Protein AF-V4JCE9-F1 (afdb_monomer_lite)

Foldseek 3Di:
DDPDAAEEEEEFACVVVVVRVVVVVVVVVVCVVVSHHHPYYHYDPALLCSLVSCVVPLPPPRHQAYEYTHEQEDDPDCVSVVSLVVSVVSQVVSCVVSVHYYDDHYHYD

Sequence (109 aa):
MPEQPVRLALVVAEFNYDITRLMEEKALSHAKFLDVEVPVVFHVPGFYDAPFGVAQVIRLDFIDAVAVIGAVIQGQTKHDELVANQAARALVDLSLQYGKPVTLGIIGP

pLDDT: mean 95.56, std 7.55, range [52.28, 98.81]

Structure (mmCIF, N/CA/C/O backbone):
data_AF-V4JCE9-F1
#
_entry.id   AF-V4JCE9-F1
#
loop_
_atom_site.group_PDB
_atom_site.id
_atom_site.type_symbol
_atom_site.label_atom_id
_atom_site.label_alt_id
_atom_site.label_comp_id
_atom_site.label_asym_id
_atom_si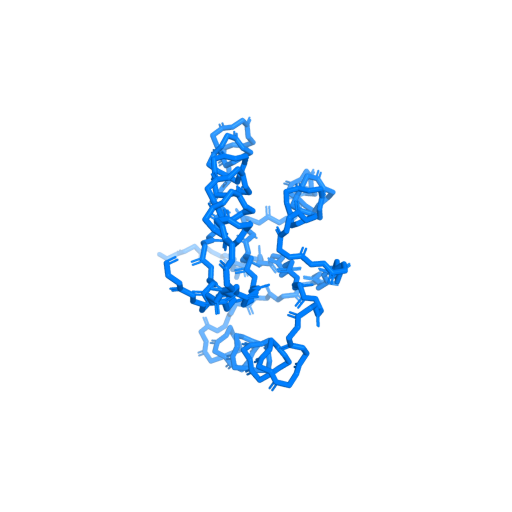te.label_entity_id
_atom_site.label_seq_id
_atom_site.pdbx_PDB_ins_code
_atom_site.Cartn_x
_atom_site.Cartn_y
_atom_site.Cartn_z
_atom_site.occupancy
_atom_site.B_iso_or_equiv
_atom_site.auth_seq_id
_atom_site.auth_comp_id
_atom_site.auth_asym_id
_atom_site.auth_atom_id
_atom_site.pdbx_PDB_model_num
ATOM 1 N N . MET A 1 1 ? -11.326 -7.671 21.956 1.00 52.28 1 MET A N 1
ATOM 2 C CA . MET A 1 1 ? -11.377 -7.616 20.478 1.00 52.28 1 MET A CA 1
ATOM 3 C C . MET A 1 1 ? -12.338 -6.497 20.115 1.00 52.28 1 MET A C 1
ATOM 5 O O . MET A 1 1 ? -13.227 -6.273 20.933 1.00 52.28 1 MET A O 1
ATOM 9 N N . PRO A 1 2 ? -12.119 -5.732 19.031 1.00 55.69 2 PRO A N 1
ATOM 10 C CA . PRO A 1 2 ? -13.011 -4.622 18.700 1.00 55.69 2 PRO A CA 1
ATOM 11 C C . PRO A 1 2 ? -14.455 -5.127 18.576 1.00 55.69 2 PRO A C 1
ATOM 13 O O . PRO A 1 2 ? -14.685 -6.237 18.104 1.00 55.69 2 PRO A O 1
ATOM 16 N N . GLU A 1 3 ? -15.414 -4.335 19.058 1.00 68.19 3 GLU A N 1
ATOM 17 C CA . GLU A 1 3 ? -16.847 -4.675 19.034 1.00 68.19 3 GLU A CA 1
ATOM 18 C C . GLU A 1 3 ? -17.451 -4.606 17.618 1.00 68.19 3 GLU A C 1
ATOM 20 O O . GLU A 1 3 ? -18.589 -5.020 17.413 1.00 68.19 3 GLU A O 1
ATOM 25 N N . GLN A 1 4 ? -16.694 -4.092 16.640 1.00 74.94 4 GLN A N 1
ATOM 26 C CA . GLN A 1 4 ? -17.080 -3.951 15.235 1.00 74.94 4 GLN A CA 1
ATOM 27 C C . GLN A 1 4 ? -15.965 -4.478 14.315 1.00 74.94 4 GLN A C 1
ATOM 29 O O . GLN A 1 4 ? -14.787 -4.383 14.684 1.00 74.94 4 GLN A O 1
ATOM 34 N N . PRO A 1 5 ? -16.316 -5.036 13.139 1.00 85.31 5 PRO A N 1
ATOM 35 C CA . PRO A 1 5 ? -15.335 -5.499 12.165 1.00 85.31 5 PRO A CA 1
ATOM 36 C C . PRO A 1 5 ? -14.482 -4.329 11.665 1.00 85.31 5 PRO A C 1
ATOM 38 O O . PRO A 1 5 ? -14.989 -3.239 11.403 1.00 85.31 5 PRO A O 1
ATOM 41 N N . VAL A 1 6 ? -13.176 -4.569 11.541 1.00 95.38 6 VAL A N 1
ATOM 42 C CA . VAL A 1 6 ? -12.218 -3.584 11.018 1.00 95.38 6 VAL A CA 1
ATOM 43 C C . VAL A 1 6 ? -12.527 -3.306 9.548 1.00 95.38 6 VAL A C 1
ATOM 45 O O . VAL A 1 6 ? -12.750 -4.241 8.776 1.00 95.38 6 VAL A O 1
ATOM 48 N N . ARG A 1 7 ? -12.485 -2.034 9.148 1.00 97.50 7 ARG A N 1
ATOM 49 C CA . ARG A 1 7 ? -12.687 -1.573 7.770 1.00 97.50 7 ARG A CA 1
ATOM 50 C C . ARG A 1 7 ? -11.385 -1.092 7.151 1.00 97.50 7 ARG A C 1
ATOM 52 O O . ARG A 1 7 ? -10.843 -0.044 7.506 1.00 97.50 7 ARG A O 1
ATOM 59 N N . LEU A 1 8 ? -10.903 -1.853 6.181 1.00 97.94 8 LEU A N 1
ATOM 60 C CA . LEU A 1 8 ? -9.665 -1.606 5.459 1.00 97.94 8 LEU A CA 1
ATOM 61 C C . LEU A 1 8 ? -9.965 -1.006 4.078 1.00 97.94 8 LEU A C 1
ATOM 63 O O . LEU A 1 8 ? -10.760 -1.555 3.322 1.00 97.94 8 LEU A O 1
ATOM 67 N N . ALA A 1 9 ? -9.298 0.079 3.698 1.00 98.69 9 ALA A N 1
ATOM 68 C CA . ALA A 1 9 ? -9.238 0.480 2.291 1.00 98.69 9 ALA A CA 1
ATOM 69 C C . ALA A 1 9 ? -8.023 -0.165 1.615 1.00 98.69 9 ALA A C 1
ATOM 71 O O . ALA A 1 9 ? -6.951 -0.231 2.214 1.00 98.69 9 ALA A O 1
ATOM 72 N N . LEU A 1 10 ? -8.154 -0.597 0.363 1.00 98.75 10 LEU A N 1
ATOM 73 C CA . LEU A 1 10 ? -7.021 -1.017 -0.464 1.00 98.75 10 LEU A CA 1
ATOM 74 C C . LEU A 1 10 ? -6.641 0.100 -1.437 1.00 98.75 10 LEU A C 1
ATOM 76 O O . LEU A 1 10 ? -7.512 0.696 -2.065 1.00 98.75 10 LEU A O 1
ATOM 80 N N . VAL A 1 11 ? -5.342 0.348 -1.595 1.00 98.81 11 VAL A N 1
ATOM 81 C CA . VAL A 1 11 ? -4.791 1.182 -2.672 1.00 98.81 11 VAL A CA 1
ATOM 82 C C . VAL A 1 11 ? -3.864 0.312 -3.504 1.00 98.81 11 VAL A C 1
ATOM 84 O O . VAL A 1 11 ? -2.844 -0.147 -2.996 1.00 98.81 11 VAL A O 1
ATOM 87 N N . VAL A 1 12 ? -4.221 0.060 -4.761 1.00 98.69 12 VAL A N 1
ATOM 88 C CA . VAL A 1 12 ? -3.548 -0.936 -5.607 1.00 98.69 12 VAL A CA 1
ATOM 89 C C . VAL A 1 12 ? -2.882 -0.250 -6.791 1.00 98.69 12 VAL A C 1
ATOM 91 O O . VAL A 1 12 ? -3.546 0.398 -7.595 1.00 98.69 12 VAL A O 1
ATOM 94 N N . ALA A 1 13 ? -1.566 -0.395 -6.906 1.00 98.38 13 ALA A N 1
ATOM 95 C CA . ALA A 1 13 ? -0.822 0.040 -8.079 1.00 98.38 13 ALA A CA 1
ATOM 96 C C . ALA A 1 13 ? -1.012 -0.941 -9.247 1.00 98.38 13 ALA A C 1
ATOM 98 O O . ALA A 1 13 ? -0.816 -2.146 -9.090 1.00 98.38 13 ALA A O 1
ATOM 99 N N . GLU A 1 14 ? -1.344 -0.430 -10.431 1.00 97.75 14 GLU A N 1
ATOM 100 C CA . GLU A 1 14 ? -1.579 -1.248 -11.629 1.00 97.75 14 GLU A CA 1
ATOM 101 C C . GLU A 1 14 ? -0.296 -1.573 -12.405 1.00 97.75 14 GLU A C 1
ATOM 103 O O . GLU A 1 14 ? -0.246 -2.567 -13.129 1.00 97.75 14 GLU A O 1
ATOM 108 N N . PHE A 1 15 ? 0.770 -0.779 -12.255 1.00 97.25 15 PHE A N 1
ATOM 109 C CA . PHE A 1 15 ? 2.065 -1.096 -12.855 1.00 97.25 15 PHE A CA 1
ATOM 110 C C . PHE A 1 15 ? 2.582 -2.445 -12.329 1.00 97.25 15 PHE A C 1
ATOM 112 O O . PHE A 1 15 ? 2.592 -2.678 -11.121 1.00 97.25 15 PHE A O 1
ATOM 119 N N . ASN A 1 16 ? 3.036 -3.315 -13.240 1.00 96.44 16 ASN A N 1
ATOM 120 C CA . ASN A 1 16 ? 3.252 -4.752 -13.005 1.00 96.44 16 ASN A CA 1
ATOM 121 C C . ASN A 1 16 ? 1.955 -5.535 -12.704 1.00 96.44 16 ASN A C 1
ATOM 123 O O . ASN A 1 16 ? 1.934 -6.389 -11.818 1.00 96.44 16 ASN A O 1
ATOM 127 N N . TYR A 1 17 ? 0.895 -5.261 -13.470 1.00 96.81 17 TYR A N 1
ATOM 128 C CA . TYR A 1 17 ? -0.464 -5.789 -13.286 1.00 96.81 17 TYR A CA 1
ATOM 129 C C . TYR A 1 17 ? -0.549 -7.299 -13.028 1.00 96.81 17 TYR A C 1
ATOM 131 O O . TYR A 1 17 ? -1.254 -7.726 -12.116 1.00 96.81 17 TYR A O 1
ATOM 139 N N . ASP A 1 18 ? 0.201 -8.114 -13.776 1.00 97.12 18 ASP A N 1
ATOM 140 C CA . ASP A 1 18 ? 0.192 -9.575 -13.610 1.00 97.12 18 ASP A CA 1
ATOM 141 C C . ASP A 1 18 ? 0.612 -10.013 -12.194 1.00 97.12 18 ASP A C 1
ATOM 143 O O . ASP A 1 18 ? 0.184 -11.058 -11.708 1.00 97.12 18 ASP A O 1
ATOM 147 N N . ILE A 1 19 ? 1.422 -9.199 -11.510 1.00 96.94 19 ILE A N 1
ATOM 148 C CA . ILE A 1 19 ? 1.830 -9.404 -10.118 1.00 96.94 19 ILE A CA 1
ATOM 149 C C . ILE A 1 19 ? 0.812 -8.758 -9.177 1.00 96.94 19 ILE A C 1
ATOM 151 O O . ILE A 1 19 ? 0.312 -9.412 -8.260 1.00 96.94 19 ILE A O 1
ATOM 155 N N . THR A 1 20 ? 0.496 -7.478 -9.383 1.00 97.56 20 THR A N 1
ATOM 156 C CA . THR A 1 20 ? -0.297 -6.702 -8.418 1.00 97.56 20 THR A CA 1
ATOM 157 C C . THR A 1 20 ? -1.746 -7.163 -8.339 1.00 97.56 20 THR A C 1
ATOM 159 O O . THR A 1 20 ? -2.304 -7.190 -7.244 1.00 97.56 20 THR A O 1
ATOM 162 N N . ARG A 1 21 ? -2.324 -7.658 -9.440 1.00 97.81 21 ARG A N 1
ATOM 163 C CA . ARG A 1 21 ? -3.643 -8.302 -9.442 1.00 97.81 21 ARG A CA 1
ATOM 164 C C . ARG A 1 21 ? -3.678 -9.538 -8.540 1.00 97.81 21 ARG A C 1
ATOM 166 O O . ARG A 1 21 ? -4.608 -9.698 -7.755 1.00 97.81 21 ARG A O 1
ATOM 173 N N . LEU A 1 22 ? -2.668 -10.407 -8.616 1.00 98.12 22 LEU A N 1
ATOM 174 C CA . LEU A 1 22 ? -2.598 -11.601 -7.763 1.00 98.12 22 LEU A CA 1
ATOM 175 C C . LEU A 1 22 ? -2.436 -11.223 -6.284 1.00 98.12 22 LEU A C 1
ATOM 177 O O . LEU A 1 22 ? -2.998 -11.878 -5.403 1.00 98.12 22 LEU A O 1
ATOM 181 N N . MET A 1 23 ? -1.688 -10.152 -6.003 1.00 98.19 23 MET A N 1
ATOM 182 C CA . MET A 1 23 ? -1.560 -9.606 -4.652 1.00 98.19 23 MET A CA 1
ATOM 183 C C . MET A 1 23 ? -2.891 -9.049 -4.134 1.00 98.19 23 MET A C 1
ATOM 185 O O . MET A 1 23 ? -3.251 -9.329 -2.992 1.00 98.19 23 MET A O 1
ATOM 189 N N . GLU A 1 24 ? -3.633 -8.308 -4.962 1.00 98.31 24 GLU A N 1
ATOM 190 C CA . GLU A 1 24 ? -4.972 -7.798 -4.644 1.00 98.31 24 GLU A CA 1
ATOM 191 C C . GLU A 1 24 ? -5.941 -8.946 -4.330 1.00 98.31 24 GLU A C 1
ATOM 193 O O . GLU A 1 24 ? -6.543 -8.970 -3.255 1.00 98.31 24 GLU A O 1
ATOM 198 N N . GLU A 1 25 ? -6.034 -9.948 -5.211 1.00 98.44 25 GLU A N 1
ATOM 199 C CA . GLU A 1 25 ? -6.882 -11.131 -5.012 1.00 98.44 25 GLU A CA 1
ATOM 200 C C . GLU A 1 25 ? -6.536 -11.851 -3.696 1.00 98.44 25 GLU A C 1
ATOM 202 O O . GLU A 1 25 ? -7.424 -12.240 -2.924 1.00 98.44 25 GLU A O 1
ATOM 207 N N . LYS A 1 26 ? -5.239 -11.983 -3.386 1.00 98.19 26 LYS A N 1
ATOM 208 C CA . LYS A 1 26 ? -4.781 -12.597 -2.137 1.00 98.19 26 LYS A CA 1
ATOM 209 C C . LYS A 1 26 ? -5.130 -11.754 -0.912 1.00 98.19 26 LYS A C 1
ATOM 211 O O . LYS A 1 26 ? -5.562 -12.324 0.092 1.00 98.19 26 LYS A O 1
ATOM 216 N N . ALA A 1 27 ? -4.960 -10.435 -0.983 1.00 98.00 27 ALA A N 1
ATOM 217 C CA . ALA A 1 27 ? -5.290 -9.515 0.100 1.00 98.00 27 ALA A CA 1
ATOM 218 C C . ALA A 1 27 ? -6.791 -9.541 0.414 1.00 98.00 27 ALA A C 1
ATOM 220 O O . ALA A 1 27 ? -7.163 -9.716 1.573 1.00 98.00 27 ALA A O 1
ATOM 221 N N . LEU A 1 28 ? -7.648 -9.482 -0.610 1.00 98.38 28 LEU A N 1
ATOM 222 C CA . LEU A 1 28 ? -9.104 -9.583 -0.462 1.00 98.38 28 LEU A CA 1
ATOM 223 C C . LEU A 1 28 ? -9.522 -10.937 0.129 1.00 98.38 28 LEU A C 1
ATOM 225 O O . LEU A 1 28 ? -10.325 -10.997 1.062 1.00 98.38 28 LEU A O 1
ATOM 229 N N . SER A 1 29 ? -8.941 -12.037 -0.364 1.00 98.19 29 SER A N 1
ATOM 230 C CA . SER A 1 29 ? -9.204 -13.371 0.184 1.00 98.19 29 SER A CA 1
ATOM 231 C C . SER A 1 29 ? -8.771 -13.493 1.646 1.00 98.19 29 SER A C 1
ATOM 233 O O . SER A 1 29 ? -9.440 -14.187 2.414 1.00 98.19 29 SER A O 1
ATOM 235 N N . HIS A 1 30 ? -7.655 -12.871 2.033 1.00 97.12 30 HIS A N 1
ATOM 236 C CA . HIS A 1 30 ? -7.157 -12.926 3.403 1.00 97.12 30 HIS A CA 1
ATOM 237 C C . HIS A 1 30 ? -7.969 -12.031 4.345 1.00 97.12 30 HIS A C 1
ATOM 239 O O . HIS A 1 30 ? -8.302 -12.472 5.441 1.00 97.12 30 HIS A O 1
ATOM 245 N N . ALA A 1 31 ? -8.366 -10.834 3.903 1.00 96.38 31 ALA A N 1
ATOM 246 C CA . ALA A 1 31 ? -9.272 -9.960 4.647 1.00 96.38 31 ALA A CA 1
ATOM 247 C C . ALA A 1 31 ? -10.592 -10.677 4.963 1.00 96.38 31 ALA A C 1
ATOM 249 O O . ALA A 1 31 ? -11.003 -10.732 6.118 1.00 96.38 31 ALA A O 1
ATOM 250 N N . LYS A 1 32 ? -11.181 -11.351 3.965 1.00 95.94 32 LYS A N 1
ATOM 251 C CA . LYS A 1 32 ? -12.384 -12.173 4.157 1.00 95.94 32 LYS A CA 1
ATOM 252 C C . LYS A 1 32 ? -12.178 -13.305 5.169 1.00 95.94 32 LYS A C 1
ATOM 254 O O . LYS A 1 32 ? -13.069 -13.585 5.959 1.00 95.94 32 LYS A O 1
ATOM 259 N N . PHE A 1 33 ? -11.024 -13.973 5.140 1.00 96.62 33 PHE A N 1
ATOM 260 C CA . PHE A 1 33 ? -10.697 -15.035 6.100 1.00 96.62 33 PHE A CA 1
ATOM 261 C C . PHE A 1 33 ? -10.599 -14.516 7.545 1.00 96.62 33 PHE A C 1
ATOM 263 O O . PHE A 1 33 ? -10.911 -15.253 8.475 1.00 96.62 33 PHE A O 1
ATOM 270 N N . LEU A 1 34 ? -10.183 -13.260 7.723 1.00 95.31 34 LEU A N 1
ATOM 271 C CA . LEU A 1 34 ? -10.050 -12.598 9.022 1.00 95.31 34 LEU A CA 1
ATOM 272 C C . LEU A 1 34 ? -11.303 -11.820 9.461 1.00 95.31 34 LEU A C 1
ATOM 274 O O . LEU A 1 34 ? -11.243 -11.153 10.490 1.00 95.31 34 LEU A O 1
ATOM 278 N N . ASP A 1 35 ? -12.402 -11.888 8.704 1.00 94.50 35 ASP A N 1
ATOM 279 C CA . ASP A 1 35 ? -13.630 -11.112 8.950 1.00 94.50 35 ASP A CA 1
ATOM 280 C C . ASP A 1 35 ? -13.397 -9.581 8.959 1.00 94.50 35 ASP A C 1
ATOM 282 O O . ASP A 1 35 ? -13.978 -8.828 9.737 1.00 94.50 35 ASP A O 1
ATOM 286 N N . VAL A 1 36 ? -12.494 -9.118 8.084 1.00 96.12 36 VAL A N 1
ATOM 287 C CA . VAL A 1 36 ? -12.194 -7.698 7.838 1.00 96.12 36 VAL A CA 1
ATOM 288 C C . VAL A 1 36 ? -12.976 -7.223 6.614 1.00 96.12 36 VAL A C 1
ATOM 290 O O . VAL A 1 36 ? -12.934 -7.851 5.552 1.00 96.12 36 VAL A O 1
ATOM 293 N N . GLU A 1 37 ? -13.656 -6.086 6.734 1.00 97.31 37 GLU A N 1
ATOM 294 C CA . GLU A 1 37 ? -14.385 -5.461 5.631 1.00 97.31 37 GLU A CA 1
ATOM 295 C C . GLU A 1 37 ? -13.431 -4.661 4.736 1.00 97.31 37 GLU A C 1
ATOM 297 O O . GLU A 1 37 ? -12.591 -3.903 5.219 1.00 97.31 37 GLU A O 1
ATOM 302 N N . VAL A 1 38 ? -13.606 -4.772 3.416 1.00 98.12 38 VAL A N 1
ATOM 303 C CA . VAL A 1 38 ? -12.910 -3.935 2.427 1.00 98.12 38 VAL A CA 1
ATOM 304 C C . VAL A 1 38 ? -13.938 -3.140 1.617 1.00 98.12 38 VAL A C 1
ATOM 306 O O . VAL A 1 38 ? -14.323 -3.564 0.527 1.00 98.12 38 VAL A O 1
ATOM 309 N N . PRO A 1 39 ? -14.447 -2.008 2.136 1.00 97.88 39 PRO A N 1
ATOM 310 C CA . PRO A 1 39 ? -15.479 -1.229 1.449 1.00 97.88 39 PRO A CA 1
ATOM 311 C C . PRO A 1 39 ? -14.945 -0.409 0.265 1.00 97.88 39 PRO A C 1
ATOM 313 O O . PRO A 1 39 ? -15.736 0.052 -0.556 1.00 97.88 39 PRO A O 1
ATOM 316 N N . VAL A 1 40 ? -13.627 -0.190 0.181 1.00 98.44 40 VAL A N 1
ATOM 317 C CA . VAL A 1 40 ? -12.997 0.628 -0.864 1.00 98.44 40 VAL A CA 1
ATOM 318 C C . VAL A 1 40 ? -11.750 -0.066 -1.395 1.00 98.44 40 VAL A C 1
ATOM 320 O O . VAL A 1 40 ? -10.846 -0.397 -0.630 1.00 98.44 40 VAL A O 1
ATOM 323 N N . VAL A 1 41 ? -11.684 -0.211 -2.717 1.00 98.62 41 VAL A N 1
ATOM 324 C CA . VAL A 1 41 ? -10.461 -0.524 -3.460 1.00 98.62 41 VAL A CA 1
ATOM 325 C C . VAL A 1 41 ? -10.222 0.628 -4.431 1.00 98.62 41 VAL A C 1
ATOM 327 O O . VAL A 1 41 ? -11.105 0.968 -5.215 1.00 98.62 41 VAL A O 1
ATOM 330 N N . PHE A 1 42 ? -9.061 1.268 -4.331 1.00 98.69 42 PHE A N 1
ATOM 331 C CA . PHE A 1 42 ? -8.684 2.430 -5.126 1.00 98.69 42 PHE A CA 1
ATOM 332 C C . PHE A 1 42 ? -7.459 2.090 -5.975 1.00 98.69 42 PHE A C 1
ATOM 334 O O . PHE A 1 42 ? -6.358 1.915 -5.450 1.00 98.69 42 PHE A O 1
ATOM 341 N N . HIS A 1 43 ? -7.633 2.015 -7.290 1.00 98.69 43 HIS A N 1
ATOM 342 C CA . HIS A 1 43 ? -6.542 1.732 -8.221 1.00 98.69 43 HIS A CA 1
ATOM 343 C C . HIS A 1 43 ? -5.783 3.008 -8.597 1.00 98.69 43 HIS A C 1
ATOM 345 O O . HIS A 1 43 ? -6.375 4.071 -8.793 1.00 98.69 43 HIS A O 1
ATOM 351 N N . VAL A 1 44 ? -4.458 2.902 -8.685 1.00 98.62 44 VAL A N 1
ATOM 352 C CA . VAL A 1 44 ? -3.557 3.971 -9.135 1.00 98.62 44 VAL A CA 1
ATOM 35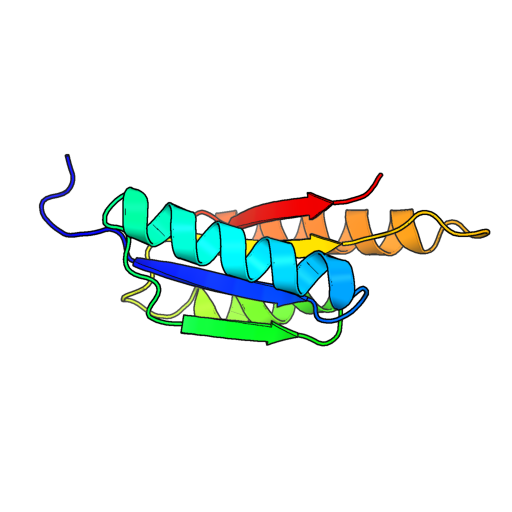3 C C . VAL A 1 44 ? -2.620 3.447 -10.229 1.00 98.62 44 VAL A C 1
ATOM 355 O O . VAL A 1 44 ? -2.291 2.260 -10.212 1.00 98.62 44 VAL A O 1
ATOM 358 N N . PRO A 1 45 ? -2.123 4.297 -11.149 1.00 98.25 45 PRO A N 1
ATOM 359 C CA . PRO A 1 45 ? -1.295 3.830 -12.263 1.00 98.25 45 PRO A CA 1
ATOM 360 C C . PRO A 1 45 ? -0.023 3.094 -11.822 1.00 98.25 45 PRO A C 1
ATOM 362 O O . PRO A 1 45 ? 0.332 2.074 -12.408 1.00 98.25 45 PRO A O 1
ATOM 365 N N . GLY A 1 46 ? 0.661 3.565 -10.774 1.00 97.06 46 GLY A N 1
ATOM 366 C CA . GLY A 1 46 ? 1.866 2.924 -10.247 1.00 97.06 46 GLY A CA 1
ATOM 367 C C . GLY A 1 46 ? 2.119 3.203 -8.767 1.00 97.06 46 GLY A C 1
ATOM 368 O O . GLY A 1 46 ? 1.424 3.988 -8.128 1.00 97.06 46 GLY A O 1
ATOM 369 N N . PHE A 1 47 ? 3.151 2.564 -8.203 1.00 97.38 47 PHE A N 1
ATOM 370 C CA . PHE A 1 47 ? 3.453 2.682 -6.770 1.00 97.38 47 PHE A CA 1
ATOM 371 C C . PHE A 1 47 ? 3.816 4.115 -6.346 1.00 97.38 47 PHE A C 1
ATOM 373 O O . PHE A 1 47 ? 3.509 4.524 -5.228 1.00 97.38 47 PHE A O 1
ATOM 380 N N . TYR A 1 48 ? 4.400 4.905 -7.252 1.00 97.38 48 TYR A N 1
ATOM 381 C CA . TYR A 1 48 ? 4.684 6.321 -7.003 1.00 97.38 48 TYR A CA 1
ATOM 382 C C . TYR A 1 48 ? 3.416 7.146 -6.724 1.00 97.38 48 TYR A C 1
ATOM 384 O O . TYR A 1 48 ? 3.462 8.099 -5.951 1.00 97.38 48 TYR A O 1
ATOM 392 N N . ASP A 1 49 ? 2.278 6.745 -7.297 1.00 98.31 49 ASP A N 1
ATOM 393 C CA . ASP A 1 49 ? 0.977 7.404 -7.138 1.00 98.31 49 ASP A CA 1
ATOM 394 C C . ASP A 1 49 ? 0.197 6.892 -5.912 1.00 98.31 49 ASP A C 1
ATOM 396 O O . ASP A 1 49 ? -0.832 7.461 -5.538 1.00 98.31 49 ASP A O 1
ATOM 400 N N . ALA A 1 50 ? 0.675 5.838 -5.240 1.00 98.50 50 ALA A N 1
ATOM 401 C CA . ALA A 1 50 ? -0.003 5.262 -4.080 1.00 98.50 50 ALA A CA 1
ATOM 402 C C . ALA A 1 50 ? -0.239 6.267 -2.934 1.00 98.50 50 ALA A C 1
ATOM 404 O O . ALA A 1 50 ? -1.345 6.263 -2.390 1.00 98.50 50 ALA A O 1
ATOM 405 N N . PRO A 1 51 ? 0.696 7.180 -2.585 1.00 98.62 51 PRO A N 1
ATOM 406 C CA . PRO A 1 51 ? 0.430 8.216 -1.587 1.00 98.62 51 PRO A CA 1
ATOM 407 C C . PRO A 1 51 ? -0.782 9.092 -1.930 1.00 98.62 51 PRO A C 1
ATOM 409 O O . PRO A 1 51 ? -1.554 9.442 -1.039 1.00 98.62 51 PRO A O 1
ATOM 412 N N . PHE A 1 52 ? -1.005 9.403 -3.213 1.00 98.56 52 PHE A N 1
ATOM 413 C CA . PHE A 1 52 ? -2.198 10.137 -3.635 1.00 98.56 52 PHE A CA 1
ATOM 414 C C . PHE A 1 52 ? -3.470 9.325 -3.367 1.00 98.56 52 PHE A C 1
ATOM 416 O O . PHE A 1 52 ? -4.398 9.848 -2.749 1.00 98.56 52 PHE A O 1
ATOM 423 N N . GLY A 1 53 ? -3.494 8.049 -3.769 1.00 98.62 53 GLY A N 1
ATOM 424 C CA . GLY A 1 53 ? -4.622 7.148 -3.509 1.00 98.62 53 GLY A CA 1
ATOM 425 C C . GLY A 1 53 ? -4.922 7.013 -2.013 1.00 98.62 53 GLY A C 1
ATOM 426 O O . GLY A 1 53 ? -6.067 7.175 -1.590 1.00 98.62 53 GLY A O 1
ATOM 427 N N . VAL A 1 54 ? -3.882 6.833 -1.188 1.00 98.81 54 VAL A N 1
ATOM 428 C CA . VAL A 1 54 ? -4.006 6.786 0.278 1.00 98.81 54 VAL A CA 1
ATOM 429 C C . VAL A 1 54 ? -4.604 8.079 0.815 1.00 98.81 54 VAL A C 1
ATOM 431 O O . VAL A 1 54 ? -5.556 8.025 1.589 1.00 98.81 54 VAL A O 1
ATOM 434 N N . ALA A 1 55 ? -4.121 9.241 0.371 1.00 98.56 55 ALA A N 1
ATOM 435 C CA . ALA A 1 55 ? -4.637 10.534 0.812 1.00 98.56 55 ALA A CA 1
ATOM 436 C C . ALA A 1 55 ? -6.127 10.744 0.476 1.00 98.56 55 ALA A C 1
ATOM 438 O O . ALA A 1 55 ? -6.793 11.515 1.176 1.00 98.56 55 ALA A O 1
ATOM 439 N N . GLN A 1 56 ? -6.662 10.081 -0.559 1.00 98.44 56 GLN A N 1
ATOM 440 C CA . GLN A 1 56 ? -8.095 10.111 -0.876 1.00 98.44 56 GLN A CA 1
ATOM 441 C C . GLN A 1 56 ? -8.920 9.232 0.068 1.00 98.44 56 GLN A C 1
ATOM 443 O O . GLN A 1 56 ? -9.976 9.666 0.521 1.00 98.44 56 GLN A O 1
ATOM 448 N N . VAL A 1 57 ? -8.448 8.024 0.390 1.00 98.56 57 VAL A N 1
ATOM 449 C CA . VAL A 1 57 ? -9.247 7.039 1.144 1.00 98.56 57 VAL A CA 1
ATOM 450 C C . VAL A 1 57 ? -9.073 7.131 2.662 1.00 98.56 57 VAL A C 1
ATOM 452 O O . VAL A 1 57 ? -10.022 6.884 3.399 1.00 98.56 57 VAL A O 1
ATOM 455 N N . ILE A 1 58 ? -7.902 7.544 3.160 1.00 98.44 58 ILE A N 1
ATOM 456 C CA . ILE A 1 58 ? -7.590 7.561 4.603 1.00 98.44 58 ILE A CA 1
ATOM 457 C C . ILE A 1 58 ? -8.436 8.572 5.397 1.00 98.44 58 ILE A C 1
ATOM 459 O O . ILE A 1 58 ? -8.717 8.377 6.582 1.00 98.44 58 ILE A O 1
ATOM 463 N N . ARG A 1 59 ? -8.890 9.643 4.732 1.00 97.44 59 ARG A N 1
ATOM 464 C CA . ARG A 1 59 ? -9.752 10.686 5.313 1.00 97.44 59 ARG A CA 1
ATOM 465 C C . ARG A 1 59 ? -11.202 10.248 5.512 1.00 97.44 59 ARG A C 1
ATOM 467 O O . ARG A 1 59 ? -11.964 10.995 6.107 1.00 97.44 59 ARG A O 1
ATOM 474 N N . LEU A 1 60 ? -11.601 9.100 4.965 1.00 97.81 60 LEU A N 1
ATOM 475 C CA . LEU A 1 60 ? -12.957 8.589 5.123 1.00 97.81 60 LEU A CA 1
ATOM 476 C C . LEU A 1 60 ? -13.136 8.109 6.566 1.00 97.81 60 LEU A C 1
ATOM 478 O O . LEU A 1 60 ? -12.372 7.270 7.045 1.00 97.81 60 LEU A O 1
ATOM 482 N N . ASP A 1 61 ? -14.142 8.638 7.259 1.00 95.69 61 ASP A N 1
ATOM 483 C CA . ASP A 1 61 ? -14.344 8.399 8.696 1.00 95.69 61 ASP A CA 1
ATOM 484 C C . ASP A 1 61 ? -14.583 6.923 9.034 1.00 95.69 61 AS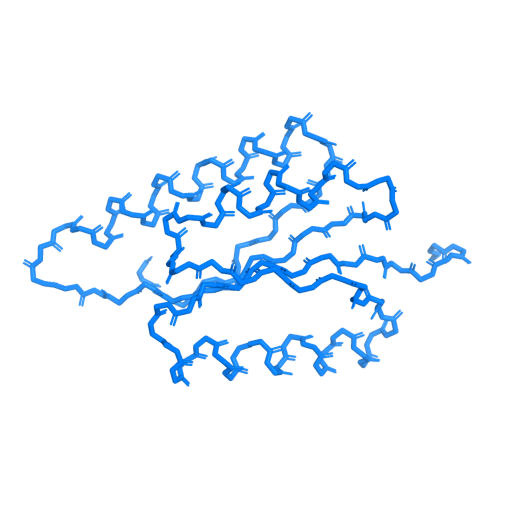P A C 1
ATOM 486 O O . ASP A 1 61 ? -14.228 6.471 10.115 1.00 95.69 61 ASP A O 1
ATOM 490 N N . PHE A 1 62 ? -15.142 6.161 8.093 1.00 95.81 62 PHE A N 1
ATOM 491 C CA . PHE A 1 62 ? -15.442 4.740 8.259 1.00 95.81 62 PHE A CA 1
ATOM 492 C C . PHE A 1 62 ? -14.276 3.804 7.908 1.00 95.81 62 PHE A C 1
ATOM 494 O O . PHE A 1 62 ? -14.464 2.594 7.955 1.00 95.81 62 PHE A O 1
ATOM 501 N N . ILE A 1 63 ? -13.119 4.331 7.496 1.00 98.00 63 ILE A N 1
ATOM 502 C CA . ILE A 1 63 ? -11.914 3.540 7.215 1.00 98.00 63 ILE A CA 1
ATOM 503 C C . ILE A 1 63 ? -10.994 3.581 8.432 1.00 98.00 63 ILE A C 1
ATOM 505 O O . ILE A 1 63 ? -10.584 4.665 8.851 1.00 98.00 63 ILE A O 1
ATOM 509 N N . ASP A 1 64 ? -10.618 2.414 8.948 1.00 97.81 64 ASP A N 1
ATOM 510 C CA . ASP A 1 64 ? -9.729 2.277 10.107 1.00 97.81 64 ASP A CA 1
ATOM 511 C C . ASP A 1 64 ? -8.249 2.255 9.701 1.00 97.81 64 ASP A C 1
ATOM 513 O O . ASP A 1 64 ? -7.391 2.772 10.415 1.00 97.81 64 ASP A O 1
ATOM 517 N N . ALA A 1 65 ? -7.941 1.664 8.543 1.00 98.19 65 ALA A N 1
ATOM 518 C CA . ALA A 1 65 ? -6.583 1.517 8.022 1.00 98.19 65 ALA A CA 1
ATOM 519 C C . ALA A 1 65 ? -6.567 1.409 6.490 1.00 98.19 65 ALA A C 1
ATOM 521 O O . ALA A 1 65 ? -7.579 1.093 5.860 1.00 98.19 65 ALA A O 1
ATOM 522 N N . VAL A 1 66 ? -5.399 1.635 5.887 1.00 98.75 66 VAL A N 1
ATOM 523 C CA . VAL A 1 66 ? -5.196 1.512 4.438 1.00 98.75 66 VAL A CA 1
ATOM 524 C C . VAL A 1 66 ? -4.097 0.499 4.138 1.00 98.75 66 VAL A C 1
ATOM 526 O O . VAL A 1 66 ? -2.989 0.610 4.661 1.00 98.75 66 VAL A O 1
ATOM 529 N N . ALA A 1 67 ? -4.381 -0.468 3.268 1.00 98.50 67 ALA A N 1
ATOM 530 C CA . ALA A 1 67 ? -3.391 -1.392 2.740 1.00 98.50 67 ALA A CA 1
ATOM 531 C C . ALA A 1 67 ? -2.951 -0.980 1.337 1.00 98.50 67 ALA A C 1
ATOM 533 O O . ALA A 1 67 ? -3.742 -1.019 0.394 1.00 98.50 67 ALA A O 1
ATOM 534 N N . VAL A 1 68 ? -1.680 -0.606 1.192 1.00 98.69 68 VAL A N 1
ATOM 535 C CA . VAL A 1 68 ? -1.091 -0.336 -0.123 1.00 98.69 68 VAL A CA 1
ATOM 536 C C . VAL A 1 68 ? -0.551 -1.628 -0.714 1.00 98.69 68 VAL A C 1
ATOM 538 O O . VAL A 1 68 ? 0.191 -2.346 -0.047 1.00 98.69 68 VAL A O 1
ATOM 541 N N . ILE A 1 69 ? -0.901 -1.895 -1.968 1.00 98.44 69 ILE A N 1
ATOM 542 C CA . ILE A 1 69 ? -0.470 -3.051 -2.749 1.00 98.44 69 ILE A CA 1
ATOM 543 C C . ILE A 1 69 ? 0.248 -2.549 -3.997 1.00 98.44 69 ILE A C 1
ATOM 545 O O . ILE A 1 69 ? -0.272 -1.702 -4.723 1.00 98.44 69 ILE A O 1
ATOM 549 N N . GLY A 1 70 ? 1.435 -3.076 -4.274 1.00 97.44 70 GLY A N 1
ATOM 550 C CA . GLY A 1 70 ? 2.155 -2.733 -5.495 1.00 97.44 70 GLY A CA 1
ATOM 551 C C . GLY A 1 70 ? 3.373 -3.605 -5.745 1.00 97.44 70 GLY A C 1
ATOM 552 O O . GLY A 1 70 ? 3.761 -4.424 -4.916 1.00 97.44 70 GLY A O 1
ATOM 553 N N . ALA A 1 71 ? 4.002 -3.410 -6.897 1.00 97.31 71 ALA A N 1
ATOM 554 C CA . ALA A 1 71 ? 5.265 -4.055 -7.213 1.00 97.31 71 ALA A CA 1
ATOM 555 C C . ALA A 1 71 ? 6.218 -3.065 -7.886 1.00 97.31 71 ALA A C 1
ATOM 557 O O . ALA A 1 71 ? 5.837 -2.346 -8.812 1.00 97.31 71 ALA A O 1
ATOM 558 N N . VAL A 1 72 ? 7.465 -3.050 -7.424 1.00 95.94 72 VAL A N 1
ATOM 559 C CA . VAL A 1 72 ? 8.572 -2.259 -7.963 1.00 95.94 72 VAL A CA 1
ATOM 560 C C . VAL A 1 72 ? 9.682 -3.237 -8.327 1.00 95.94 72 VAL A C 1
ATOM 562 O O . VAL A 1 72 ? 10.198 -3.942 -7.471 1.00 95.94 72 VAL A O 1
ATOM 565 N N . ILE A 1 73 ? 10.036 -3.318 -9.606 1.00 94.69 73 ILE A N 1
ATOM 566 C CA . ILE A 1 73 ? 11.026 -4.283 -10.098 1.00 94.69 73 ILE A CA 1
ATOM 567 C C . ILE A 1 73 ? 12.312 -3.536 -10.433 1.00 94.69 73 ILE A C 1
ATOM 569 O O . ILE A 1 73 ? 12.266 -2.509 -11.114 1.00 94.69 73 ILE A O 1
ATOM 573 N N . GLN A 1 74 ? 13.446 -4.069 -9.972 1.00 95.25 74 GLN A N 1
ATOM 574 C CA . GLN A 1 74 ? 14.753 -3.479 -10.233 1.00 95.25 74 GLN A CA 1
ATOM 575 C C . GLN A 1 74 ? 15.039 -3.408 -11.737 1.00 95.25 74 GLN A C 1
ATOM 577 O O . GLN A 1 74 ? 14.925 -4.399 -12.463 1.00 95.25 74 GLN A O 1
ATOM 582 N N . GLY A 1 75 ? 15.421 -2.215 -12.192 1.00 93.00 75 GLY A N 1
ATOM 583 C CA . GLY A 1 75 ? 15.772 -1.934 -13.579 1.00 93.00 75 GLY A CA 1
ATOM 584 C C . GLY A 1 75 ? 17.272 -1.715 -13.788 1.00 93.00 75 GLY A C 1
ATOM 585 O O . GLY A 1 75 ? 18.111 -2.079 -12.970 1.00 93.00 75 GLY A O 1
ATOM 586 N N . GLN A 1 76 ? 17.614 -1.085 -14.914 1.00 96.06 76 GLN A N 1
ATOM 587 C CA . GLN A 1 76 ? 18.999 -0.727 -15.262 1.00 96.06 76 GLN A CA 1
ATOM 588 C C . GLN A 1 76 ? 19.461 0.610 -14.657 1.00 96.06 76 GLN A C 1
ATOM 590 O O . GLN A 1 76 ? 20.639 0.955 -14.728 1.00 96.06 76 GLN A O 1
ATOM 595 N N . THR A 1 77 ? 18.536 1.391 -14.104 1.00 96.50 77 THR A N 1
ATOM 596 C CA . THR A 1 77 ? 18.788 2.702 -13.496 1.00 96.50 77 THR A CA 1
ATOM 597 C C . THR A 1 77 ? 18.275 2.693 -12.061 1.00 96.50 77 THR A C 1
ATOM 599 O O . THR A 1 77 ? 17.483 1.829 -11.714 1.00 96.50 77 THR A O 1
ATOM 602 N N . LYS A 1 78 ? 18.654 3.687 -11.247 1.00 96.00 78 LYS A N 1
ATOM 603 C CA . LYS A 1 78 ? 18.177 3.854 -9.856 1.00 96.00 78 LYS A CA 1
ATOM 604 C C . LYS A 1 78 ? 16.731 4.370 -9.736 1.00 96.00 78 LYS A C 1
ATOM 606 O O . LYS A 1 78 ? 16.359 4.978 -8.732 1.00 96.00 78 LYS A O 1
ATOM 611 N N . HIS A 1 79 ? 15.939 4.250 -10.797 1.00 96.12 79 HIS A N 1
ATOM 612 C CA . HIS A 1 79 ? 14.578 4.778 -10.837 1.00 96.12 79 HIS A CA 1
ATOM 613 C C . HIS A 1 79 ? 13.650 4.035 -9.865 1.00 96.12 79 HIS A C 1
ATOM 615 O O . HIS A 1 79 ? 12.838 4.660 -9.191 1.00 96.12 79 HIS A O 1
ATOM 621 N N . ASP A 1 80 ? 13.801 2.718 -9.768 1.00 95.38 80 ASP A N 1
ATOM 622 C CA . ASP A 1 80 ? 13.108 1.847 -8.820 1.00 95.38 80 ASP A CA 1
ATOM 623 C C . ASP A 1 80 ? 13.364 2.264 -7.365 1.00 95.38 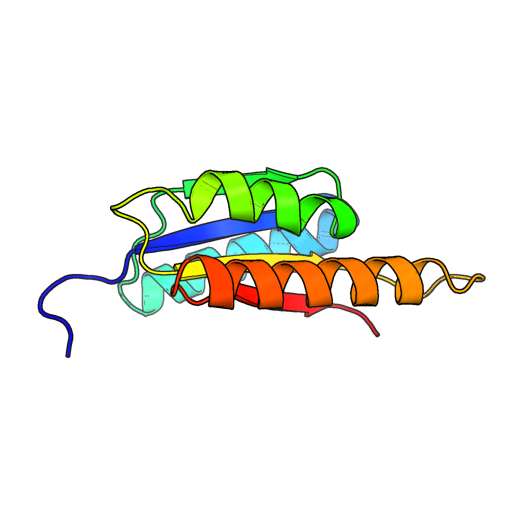80 ASP A C 1
ATOM 625 O O . ASP A 1 80 ? 12.408 2.500 -6.626 1.00 95.38 80 ASP A O 1
ATOM 629 N N . GLU A 1 81 ? 14.632 2.463 -6.985 1.00 94.62 81 GLU A N 1
ATOM 630 C CA . GLU A 1 81 ? 15.009 2.925 -5.645 1.00 94.62 81 GLU A CA 1
ATOM 631 C C . GLU A 1 81 ? 14.396 4.297 -5.335 1.00 94.62 81 GLU A C 1
ATOM 633 O O . GLU A 1 81 ? 13.889 4.526 -4.235 1.00 94.62 81 GLU A O 1
ATOM 638 N N . LEU A 1 82 ? 14.436 5.232 -6.293 1.00 95.62 82 LEU A N 1
ATOM 639 C CA . LEU A 1 82 ? 13.865 6.567 -6.121 1.00 95.62 82 LEU A CA 1
ATOM 640 C C . LEU A 1 82 ? 12.348 6.495 -5.904 1.00 95.62 82 LEU A C 1
ATOM 642 O O . LEU A 1 82 ? 11.840 7.097 -4.958 1.00 95.62 82 LEU A O 1
ATOM 646 N N . VAL A 1 83 ? 11.638 5.752 -6.755 1.00 95.06 83 VAL A N 1
ATOM 647 C CA . VAL A 1 83 ? 10.184 5.580 -6.667 1.00 95.06 83 VAL A CA 1
ATOM 648 C C . VAL A 1 83 ? 9.793 4.927 -5.345 1.00 95.06 83 VAL A C 1
ATOM 650 O O . VAL A 1 83 ? 8.952 5.475 -4.631 1.00 95.06 83 VAL A O 1
ATOM 653 N N . ALA A 1 84 ? 10.425 3.803 -4.990 1.00 94.19 84 ALA A N 1
ATOM 654 C CA . ALA A 1 84 ? 10.103 3.060 -3.777 1.00 94.19 84 ALA A CA 1
ATOM 655 C C . ALA A 1 84 ? 10.336 3.907 -2.519 1.00 94.19 84 ALA A C 1
ATOM 657 O O . ALA A 1 84 ? 9.448 4.023 -1.673 1.00 94.19 84 ALA A O 1
ATOM 658 N N . ASN A 1 85 ? 11.494 4.570 -2.423 1.00 95.19 85 ASN A N 1
ATOM 659 C CA . ASN A 1 85 ? 11.853 5.355 -1.244 1.00 95.19 85 ASN A CA 1
ATOM 660 C C . ASN A 1 85 ? 10.985 6.605 -1.066 1.00 95.19 85 ASN A C 1
ATOM 662 O O . ASN A 1 85 ? 10.615 6.927 0.063 1.00 95.19 85 ASN A O 1
ATOM 666 N N . GLN A 1 86 ? 10.677 7.332 -2.144 1.00 97.12 86 GLN A N 1
ATOM 667 C CA . GLN A 1 86 ? 9.850 8.539 -2.046 1.00 97.12 86 GLN A CA 1
ATOM 668 C C . GLN A 1 86 ? 8.401 8.192 -1.696 1.00 97.12 86 GLN A C 1
ATOM 670 O O . GLN A 1 86 ? 7.827 8.813 -0.801 1.00 97.12 86 GLN A O 1
ATOM 675 N N . ALA A 1 87 ? 7.837 7.158 -2.327 1.00 97.44 87 ALA A N 1
ATOM 676 C CA . ALA A 1 87 ? 6.491 6.702 -2.007 1.00 97.44 87 ALA A CA 1
ATOM 677 C C . ALA A 1 87 ? 6.409 6.168 -0.569 1.00 97.44 87 ALA A C 1
ATOM 679 O O . ALA A 1 87 ? 5.546 6.604 0.186 1.00 97.44 87 ALA A O 1
ATOM 680 N N . ALA A 1 88 ? 7.341 5.309 -0.136 1.00 96.62 88 ALA A N 1
ATOM 681 C CA . ALA A 1 88 ? 7.341 4.762 1.223 1.00 96.62 88 ALA A CA 1
ATOM 682 C C . ALA A 1 88 ? 7.423 5.854 2.305 1.00 96.62 88 ALA A C 1
ATOM 684 O O . ALA A 1 88 ? 6.696 5.786 3.295 1.00 96.62 88 ALA A O 1
ATOM 685 N N . ARG A 1 89 ? 8.252 6.891 2.103 1.00 98.00 89 ARG A N 1
ATOM 686 C CA . ARG A 1 89 ? 8.322 8.048 3.016 1.00 98.00 89 ARG A CA 1
ATOM 687 C C . ARG A 1 89 ? 6.980 8.771 3.113 1.00 98.00 89 ARG A C 1
ATOM 689 O O . ARG A 1 89 ? 6.477 8.953 4.215 1.00 98.00 89 ARG A O 1
ATOM 696 N N . ALA A 1 90 ? 6.370 9.094 1.974 1.00 98.44 90 ALA A N 1
ATOM 697 C CA . ALA A 1 90 ? 5.075 9.769 1.950 1.00 98.44 90 ALA A CA 1
ATOM 698 C C . ALA 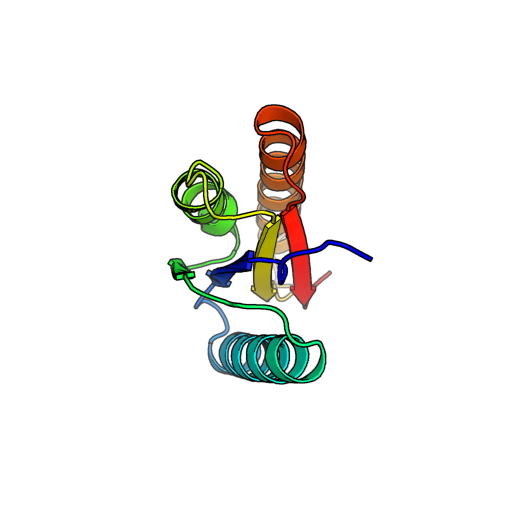A 1 90 ? 3.957 8.932 2.602 1.00 98.44 90 ALA A C 1
ATOM 700 O O . ALA A 1 90 ? 3.081 9.484 3.263 1.00 98.44 90 ALA A O 1
ATOM 701 N N . LEU A 1 91 ? 3.987 7.601 2.465 1.00 98.62 91 LEU A N 1
ATOM 702 C CA . LEU A 1 91 ? 3.029 6.709 3.128 1.00 98.62 91 LEU A CA 1
ATOM 703 C C . LEU A 1 91 ? 3.165 6.737 4.659 1.00 98.62 91 LEU A C 1
ATOM 705 O O . LEU A 1 91 ? 2.149 6.757 5.356 1.00 98.62 91 LEU A O 1
ATOM 709 N N . VAL A 1 92 ? 4.396 6.781 5.183 1.00 98.38 92 VAL A N 1
ATOM 710 C CA . VAL A 1 92 ? 4.646 6.949 6.626 1.00 98.38 92 VAL A CA 1
ATOM 711 C C . VAL A 1 92 ? 4.118 8.299 7.108 1.00 98.38 92 VAL A C 1
ATOM 713 O O . VAL A 1 92 ? 3.404 8.347 8.110 1.00 98.38 92 VAL A O 1
ATOM 716 N N . ASP A 1 93 ? 4.402 9.375 6.373 1.00 98.62 93 ASP A N 1
ATOM 717 C CA . ASP A 1 93 ? 3.932 10.719 6.718 1.00 98.62 93 ASP A CA 1
ATOM 718 C C . ASP A 1 93 ? 2.399 10.785 6.753 1.00 98.62 93 ASP A C 1
ATOM 720 O O . ASP A 1 93 ? 1.829 11.309 7.708 1.00 98.62 93 ASP A O 1
ATOM 724 N N . LEU A 1 94 ? 1.717 10.183 5.770 1.00 98.69 94 LEU A N 1
ATOM 725 C CA . LEU A 1 94 ? 0.254 10.084 5.748 1.00 98.69 94 LEU A CA 1
ATOM 726 C C . LEU A 1 94 ? -0.283 9.268 6.930 1.00 98.69 94 LEU A C 1
ATOM 728 O O . LEU A 1 94 ? -1.277 9.662 7.540 1.00 98.69 94 LEU A O 1
ATOM 732 N N . SER A 1 95 ? 0.369 8.162 7.294 1.00 98.62 95 SER A N 1
ATOM 733 C CA . SER A 1 95 ? -0.052 7.370 8.454 1.00 98.62 95 SER A CA 1
ATOM 734 C C . SER A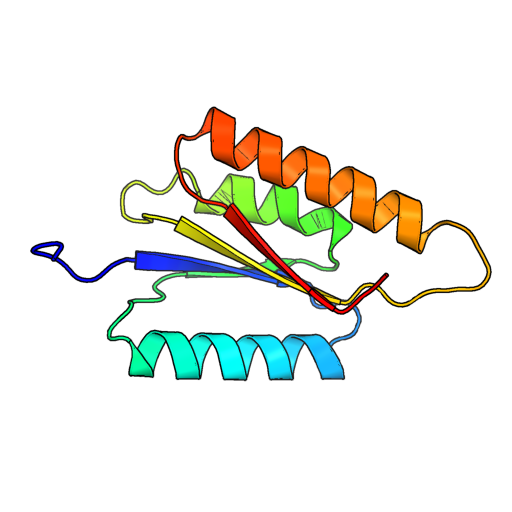 1 95 ? 0.013 8.183 9.749 1.00 98.62 95 SER A C 1
ATOM 736 O O . SER A 1 95 ? -0.951 8.206 10.517 1.00 98.62 95 SER A O 1
ATOM 738 N N . LEU A 1 96 ? 1.116 8.907 9.961 1.00 98.50 96 LEU A N 1
ATOM 739 C CA . LEU A 1 96 ? 1.310 9.759 11.135 1.00 98.50 96 LEU A CA 1
ATOM 740 C C . LEU A 1 96 ? 0.365 10.966 11.134 1.00 98.50 96 LEU A C 1
ATOM 742 O O . LEU A 1 96 ? -0.221 11.283 12.166 1.00 98.50 96 LEU A O 1
ATOM 746 N N . GLN A 1 97 ? 0.186 11.615 9.981 1.00 98.31 97 GLN A N 1
ATOM 747 C CA . GLN A 1 97 ? -0.675 12.787 9.826 1.00 98.31 97 GLN A CA 1
ATOM 748 C C . GLN A 1 97 ? -2.139 12.475 10.150 1.00 98.31 97 GLN A C 1
ATOM 750 O O . GLN A 1 97 ? -2.805 13.273 10.808 1.00 98.31 97 GLN A O 1
ATOM 755 N N . TYR A 1 98 ? -2.652 11.343 9.666 1.00 98.06 98 TYR A N 1
ATOM 756 C CA . TYR A 1 98 ? -4.057 10.969 9.837 1.00 98.06 98 TYR A CA 1
ATOM 757 C C . TYR A 1 98 ? -4.307 10.096 11.071 1.00 98.06 98 TYR A C 1
ATOM 759 O O . TYR A 1 98 ? -5.462 9.818 11.386 1.00 98.06 98 TYR A O 1
ATOM 767 N N . GLY A 1 99 ? -3.253 9.650 11.763 1.00 97.94 99 GLY A N 1
ATOM 768 C CA . GLY A 1 99 ? -3.367 8.771 12.928 1.00 97.94 99 GLY A CA 1
ATOM 769 C C . GLY A 1 99 ? -3.979 7.404 12.606 1.00 97.94 99 GLY A C 1
ATOM 770 O O . GLY A 1 99 ? -4.513 6.751 13.500 1.00 97.94 99 GLY A O 1
ATOM 771 N N . LYS A 1 100 ? -3.920 6.977 11.339 1.00 98.25 100 LYS A N 1
ATOM 772 C CA . LYS A 1 100 ? -4.449 5.696 10.852 1.00 98.25 100 LYS A CA 1
ATOM 773 C C . LYS A 1 100 ? -3.321 4.871 10.226 1.00 98.25 100 LYS A C 1
ATOM 775 O O . LYS A 1 100 ? -2.490 5.437 9.509 1.00 98.25 100 LYS A O 1
ATOM 780 N N . PRO A 1 101 ? -3.252 3.549 10.460 1.00 98.38 101 PRO A N 1
ATOM 781 C CA . PRO A 1 101 ? -2.219 2.715 9.859 1.00 98.38 101 PRO A CA 1
ATOM 782 C C . PRO A 1 101 ? -2.276 2.728 8.327 1.00 98.38 101 PRO A C 1
ATOM 784 O O . PRO A 1 101 ? -3.342 2.550 7.734 1.00 98.38 101 PRO A O 1
ATOM 787 N N . VAL A 1 102 ? -1.113 2.886 7.695 1.00 98.69 102 VAL A N 1
ATOM 788 C CA . VAL A 1 102 ? -0.915 2.691 6.252 1.00 98.69 102 VAL A CA 1
ATOM 789 C C . VAL A 1 102 ? 0.142 1.610 6.069 1.00 98.69 102 VAL A C 1
ATOM 791 O O . VAL A 1 102 ? 1.279 1.776 6.507 1.00 98.69 102 VAL A O 1
ATOM 794 N N . THR A 1 103 ? -0.224 0.479 5.467 1.00 97.62 103 THR A N 1
ATOM 795 C CA . THR A 1 103 ? 0.698 -0.654 5.302 1.00 97.62 103 THR A CA 1
ATOM 796 C C . THR A 1 103 ? 1.473 -0.568 3.993 1.00 97.62 103 THR A C 1
ATOM 798 O O . THR A 1 103 ? 0.980 -0.037 3.000 1.00 97.62 103 THR A O 1
ATOM 801 N N . LEU A 1 104 ? 2.659 -1.177 3.968 1.00 96.56 104 LEU A N 1
ATOM 802 C CA . LEU A 1 104 ? 3.533 -1.248 2.798 1.00 96.56 104 LEU A CA 1
ATOM 803 C C . LEU A 1 104 ? 3.554 -2.677 2.226 1.00 96.56 104 LEU A C 1
ATOM 805 O O . LEU A 1 104 ? 4.442 -3.467 2.533 1.00 96.56 104 LEU A O 1
ATOM 809 N N . GLY A 1 105 ? 2.551 -3.029 1.422 1.00 96.00 105 GLY A N 1
ATOM 810 C CA . GLY A 1 105 ? 2.449 -4.326 0.748 1.00 96.00 105 GLY A CA 1
ATOM 811 C C . GLY A 1 105 ? 3.083 -4.302 -0.640 1.00 96.00 105 GLY A C 1
ATOM 812 O O . GLY A 1 105 ? 2.380 -4.475 -1.634 1.00 96.00 105 GLY A O 1
ATOM 813 N N . ILE A 1 106 ? 4.395 -4.061 -0.717 1.00 94.19 106 ILE A N 1
ATOM 814 C CA . ILE A 1 106 ? 5.126 -4.026 -1.991 1.00 94.19 106 ILE A CA 1
ATOM 815 C C . ILE A 1 106 ? 5.981 -5.271 -2.214 1.00 94.19 106 ILE A C 1
ATOM 817 O O . ILE A 1 106 ? 6.601 -5.781 -1.284 1.00 94.19 106 ILE A O 1
ATOM 821 N N . ILE A 1 107 ? 6.049 -5.732 -3.463 1.00 91.38 107 ILE A N 1
ATOM 822 C CA . ILE A 1 107 ? 7.079 -6.671 -3.926 1.00 91.38 107 ILE A CA 1
ATOM 823 C C . ILE A 1 107 ? 8.147 -5.867 -4.661 1.00 91.38 107 ILE A C 1
ATOM 825 O O . ILE A 1 107 ? 7.837 -5.197 -5.643 1.00 91.38 107 ILE A O 1
ATOM 829 N N . GLY A 1 108 ? 9.392 -5.930 -4.205 1.00 83.25 108 GLY A N 1
ATOM 830 C CA . GLY A 1 108 ? 10.489 -5.178 -4.803 1.00 83.25 108 GLY A CA 1
ATOM 831 C C . GLY A 1 108 ? 11.723 -5.109 -3.909 1.00 83.25 108 GLY A C 1
ATOM 832 O O . GLY A 1 108 ? 11.699 -5.706 -2.828 1.00 83.25 108 GLY A O 1
ATOM 833 N N . PRO A 1 109 ? 12.793 -4.447 -4.380 1.00 67.50 109 PRO A N 1
ATOM 834 C CA . PRO A 1 109 ? 13.989 -4.183 -3.585 1.00 67.50 109 PRO A CA 1
ATOM 835 C C . PRO A 1 109 ? 13.724 -3.244 -2.398 1.00 67.50 109 PRO A C 1
ATOM 837 O O . PRO A 1 109 ? 12.748 -2.457 -2.450 1.00 67.50 109 PRO A O 1
#

Radius of gyration: 13.76 Å; chains: 1; bounding box: 36×28×36 Å

Secondary structure (DSSP, 8-state):
--SS--EEEEEEE-TTHHHHHHHHHHHHHHHHHTT-EEEEEEEESSGGGHHHHHHHHTT-TT--EEEEEEE----SSTHHHHHHHHHHHHHHHHHHHHTS-EEEEEE--